Protein AF-A0AAU6B7Q9-F1 (afdb_monomer_lite)

pLDDT: mean 85.62, std 14.39, range [39.72, 98.38]

Secondary structure (DSSP, 8-state):
---------GGGHHHHHHHHHHHTTSS-HHHHHHHHHHHHHH------HHHHHHHHHHHHHHHHHHH--S--HHHHHHHHHHHHHHHHHHHHHHHHHHHS-------

Foldseek 3Di:
DDPPPQAFPPLLVVLLVLLCCLLVVVDFLVVSVVVLVVSVVPPPDDAADQLCVLSVQLVVLSCVLVVDPDDDPVRNVVSSVVSSVSSVVSSVSSVVSRVDHGDRDDD

Structure (mmCIF, N/CA/C/O backbone):
data_AF-A0AAU6B7Q9-F1
#
_entry.id   AF-A0AAU6B7Q9-F1
#
loop_
_atom_site.group_PDB
_atom_site.id
_atom_site.type_symbol
_atom_site.label_atom_id
_atom_site.label_alt_id
_atom_site.label_comp_id
_atom_site.label_asym_id
_atom_site.label_entity_id
_atom_site.label_seq_id
_atom_site.pdbx_PDB_ins_code
_atom_site.Cartn_x
_atom_site.Cartn_y
_atom_site.Cartn_z
_atom_site.occupancy
_atom_site.B_iso_or_equiv
_atom_site.auth_seq_id
_atom_site.auth_comp_id
_atom_site.auth_asym_id
_atom_site.auth_atom_id
_atom_site.pdbx_PDB_model_num
ATOM 1 N N . MET A 1 1 ? -24.585 5.934 30.969 1.00 39.72 1 MET A N 1
ATOM 2 C CA . MET A 1 1 ? -23.326 6.036 30.201 1.00 39.72 1 MET A CA 1
ATOM 3 C C . MET A 1 1 ? -22.986 4.641 29.706 1.00 39.72 1 MET A C 1
ATOM 5 O O . MET A 1 1 ? -22.630 3.807 30.522 1.00 39.72 1 MET A O 1
ATOM 9 N N . SER A 1 2 ? -23.179 4.358 28.417 1.00 42.00 2 SER A N 1
ATOM 10 C CA . SER A 1 2 ? -22.777 3.080 27.815 1.00 42.00 2 SER A CA 1
ATOM 11 C C . SER A 1 2 ? -21.621 3.354 26.869 1.00 42.00 2 SER A C 1
ATOM 13 O O . SER A 1 2 ? -21.820 3.887 25.779 1.00 42.00 2 SER A O 1
ATOM 15 N N . THR A 1 3 ? -20.412 3.010 27.302 1.00 51.16 3 THR A N 1
ATOM 16 C CA . THR A 1 3 ? -19.265 2.797 26.420 1.00 51.16 3 THR A CA 1
ATOM 17 C C . THR A 1 3 ? -19.629 1.651 25.485 1.00 51.16 3 THR A C 1
ATOM 19 O O . THR A 1 3 ? -19.477 0.481 25.827 1.00 51.16 3 THR A O 1
ATOM 22 N N . ARG A 1 4 ? -20.198 1.981 24.320 1.00 54.94 4 ARG A N 1
ATOM 23 C CA . ARG A 1 4 ? -20.212 1.051 23.193 1.00 54.94 4 ARG A CA 1
ATOM 24 C C . ARG A 1 4 ? -18.752 0.823 22.846 1.00 54.94 4 ARG A C 1
ATOM 26 O O . ARG A 1 4 ? -18.097 1.734 22.349 1.00 54.94 4 ARG A O 1
ATOM 33 N N . ASP A 1 5 ? -18.271 -0.360 23.189 1.00 47.56 5 ASP A N 1
ATOM 34 C CA . ASP A 1 5 ? -17.040 -0.936 22.680 1.00 47.56 5 ASP A CA 1
ATOM 35 C C . ASP A 1 5 ? -17.082 -0.784 21.152 1.00 47.56 5 ASP A C 1
ATOM 37 O O . ASP A 1 5 ? -17.889 -1.428 20.475 1.00 47.56 5 ASP A O 1
ATOM 41 N N . ARG A 1 6 ? -16.384 0.222 20.610 1.00 55.06 6 ARG A N 1
ATOM 42 C CA . ARG A 1 6 ? -16.393 0.474 19.165 1.00 55.06 6 ARG A CA 1
ATOM 43 C C . ARG A 1 6 ? -15.614 -0.690 18.559 1.00 55.06 6 ARG A C 1
ATOM 45 O O . ARG A 1 6 ? -14.431 -0.818 18.871 1.00 55.06 6 ARG A O 1
ATOM 52 N N . PRO A 1 7 ? -16.236 -1.537 17.724 1.00 55.34 7 PRO A N 1
ATOM 53 C CA . PRO A 1 7 ? -15.546 -2.696 17.189 1.00 55.34 7 PRO A CA 1
ATOM 54 C C . PRO A 1 7 ? -14.338 -2.240 16.367 1.00 55.34 7 PRO A C 1
ATOM 56 O O . PRO A 1 7 ? -14.414 -1.249 15.635 1.00 55.34 7 PRO A O 1
ATOM 59 N N . ALA A 1 8 ? -13.233 -2.976 16.502 1.00 64.12 8 ALA A N 1
ATOM 60 C CA . ALA A 1 8 ? -12.043 -2.832 15.671 1.00 64.12 8 ALA A CA 1
ATOM 61 C C . ALA A 1 8 ? -12.423 -2.720 14.184 1.00 64.12 8 ALA A C 1
ATOM 63 O O . ALA A 1 8 ? -13.378 -3.366 13.735 1.00 64.12 8 ALA A O 1
ATOM 64 N N . ARG A 1 9 ? -11.676 -1.920 13.413 1.00 76.75 9 ARG A N 1
ATOM 65 C CA . ARG A 1 9 ? -11.997 -1.634 12.003 1.00 76.75 9 ARG A CA 1
ATOM 66 C C . ARG A 1 9 ? -11.732 -2.827 11.095 1.00 76.75 9 ARG A C 1
ATOM 68 O O . ARG A 1 9 ? -10.693 -2.923 10.446 1.00 76.75 9 ARG A O 1
ATOM 75 N N . ARG A 1 10 ? -12.684 -3.760 11.067 1.00 80.00 10 ARG A N 1
ATOM 76 C CA . ARG A 1 10 ? -12.647 -4.946 10.200 1.00 80.00 10 ARG A CA 1
ATOM 77 C C . ARG A 1 10 ? -12.592 -4.581 8.716 1.00 80.00 10 ARG A C 1
ATOM 79 O O . ARG A 1 10 ? -12.022 -5.345 7.951 1.00 80.00 10 ARG A O 1
ATOM 86 N N . ASP A 1 11 ? -13.091 -3.402 8.350 1.00 81.94 11 ASP A N 1
ATOM 87 C CA . ASP A 1 11 ? -12.974 -2.812 7.011 1.00 81.94 11 ASP A CA 1
ATOM 88 C C . ASP A 1 11 ? -11.518 -2.678 6.528 1.00 81.94 11 ASP A C 1
ATOM 90 O O . ASP A 1 11 ? -11.255 -2.799 5.340 1.00 81.94 11 ASP A O 1
ATOM 94 N N . LEU A 1 12 ? -10.546 -2.530 7.436 1.00 88.75 12 LEU A N 1
ATOM 95 C CA . LEU A 1 12 ? -9.132 -2.406 7.066 1.00 88.75 12 LEU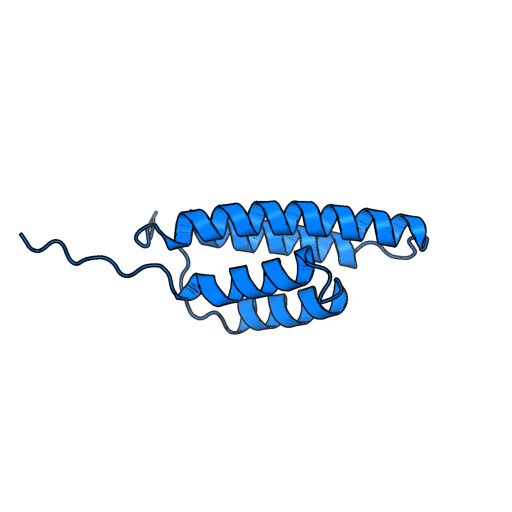 A CA 1
ATOM 96 C C . LEU A 1 12 ? -8.394 -3.746 6.943 1.00 88.75 12 LEU A C 1
ATOM 98 O O . LEU A 1 12 ? -7.231 -3.763 6.545 1.00 88.75 12 LEU A O 1
ATOM 102 N N . VAL A 1 13 ? -9.017 -4.868 7.323 1.00 90.75 13 VAL A N 1
ATOM 103 C CA . VAL A 1 13 ? -8.339 -6.178 7.345 1.00 90.75 13 VAL A CA 1
ATOM 104 C C . VAL A 1 13 ? -7.883 -6.577 5.948 1.00 90.75 13 VAL A C 1
ATOM 106 O O . VAL A 1 13 ? -6.714 -6.913 5.789 1.00 90.75 13 VAL A O 1
ATOM 109 N N . GLY A 1 14 ? -8.754 -6.446 4.945 1.00 92.00 14 GLY A N 1
ATOM 110 C CA . GLY A 1 14 ? -8.414 -6.824 3.575 1.00 92.00 14 GLY A CA 1
ATOM 111 C C . GLY A 1 14 ? -7.243 -6.014 3.009 1.00 92.00 14 GLY A C 1
ATOM 112 O O . GLY A 1 14 ? -6.352 -6.586 2.389 1.00 92.00 14 GLY A O 1
ATOM 113 N N . TYR A 1 15 ? -7.190 -4.702 3.273 1.00 93.81 15 TYR A N 1
ATOM 114 C CA . TYR A 1 15 ? -6.071 -3.866 2.822 1.00 93.81 15 TYR A CA 1
ATOM 115 C C . TYR A 1 15 ? -4.756 -4.288 3.476 1.00 93.81 15 TYR A C 1
ATOM 117 O O . TYR A 1 15 ? -3.737 -4.393 2.798 1.00 93.81 15 TYR A O 1
ATOM 125 N N . VAL A 1 16 ? -4.771 -4.56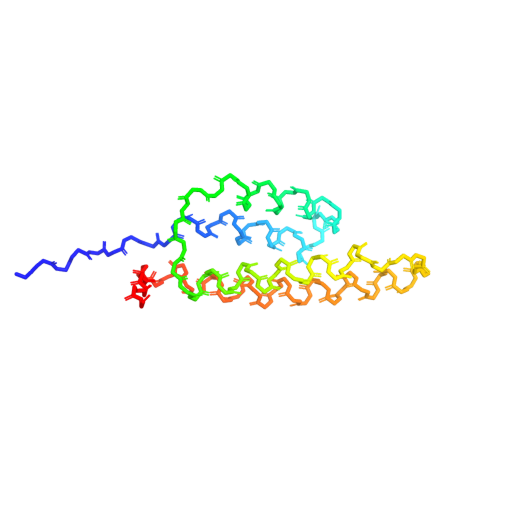3 4.785 1.00 95.19 16 VAL A N 1
ATOM 126 C CA . VAL A 1 16 ? -3.579 -5.039 5.501 1.00 95.19 16 VAL A CA 1
ATOM 127 C C . VAL A 1 16 ? -3.111 -6.384 4.943 1.00 95.19 16 VAL A C 1
ATOM 129 O O . VAL A 1 16 ? -1.922 -6.538 4.693 1.00 95.19 16 VAL A O 1
ATOM 132 N N . GLU A 1 17 ? -4.024 -7.325 4.700 1.00 96.50 17 GLU A N 1
ATOM 133 C CA . GLU A 1 17 ? -3.692 -8.640 4.133 1.00 96.50 17 GLU A CA 1
ATOM 134 C C . GLU A 1 17 ? -3.115 -8.534 2.716 1.00 96.50 17 GLU A C 1
ATOM 136 O O . GLU A 1 17 ? -2.123 -9.190 2.399 1.00 96.50 17 GLU A O 1
ATOM 141 N N . LEU A 1 18 ? -3.689 -7.680 1.865 1.00 97.44 18 LEU A N 1
ATOM 142 C CA . LEU A 1 18 ? -3.172 -7.444 0.518 1.00 97.44 18 LEU A CA 1
ATOM 143 C C . LEU A 1 18 ? -1.761 -6.830 0.553 1.00 97.44 18 LEU A C 1
ATOM 145 O O . LEU A 1 18 ? -0.867 -7.290 -0.161 1.00 97.44 18 LEU A O 1
ATOM 149 N N . ILE A 1 19 ? -1.548 -5.829 1.413 1.00 97.56 19 ILE A N 1
ATOM 150 C CA . ILE A 1 19 ? -0.237 -5.202 1.624 1.00 97.56 19 ILE A CA 1
ATOM 151 C C . ILE A 1 19 ? 0.777 -6.226 2.143 1.00 97.56 19 ILE A C 1
ATOM 153 O O . ILE A 1 19 ? 1.907 -6.256 1.657 1.00 97.56 19 ILE A O 1
ATOM 157 N N . ASP A 1 20 ? 0.390 -7.076 3.096 1.00 97.81 20 ASP A N 1
ATOM 158 C CA . ASP A 1 20 ? 1.268 -8.102 3.666 1.00 97.81 20 ASP A CA 1
ATOM 159 C C . ASP A 1 20 ? 1.751 -9.087 2.602 1.00 97.81 20 ASP A C 1
ATOM 161 O O . ASP A 1 20 ? 2.949 -9.363 2.528 1.00 97.81 20 ASP A O 1
ATOM 165 N N . ARG A 1 21 ? 0.858 -9.535 1.714 1.00 98.31 21 ARG A N 1
ATOM 166 C CA . ARG A 1 21 ? 1.215 -10.419 0.594 1.00 98.31 21 ARG A CA 1
AT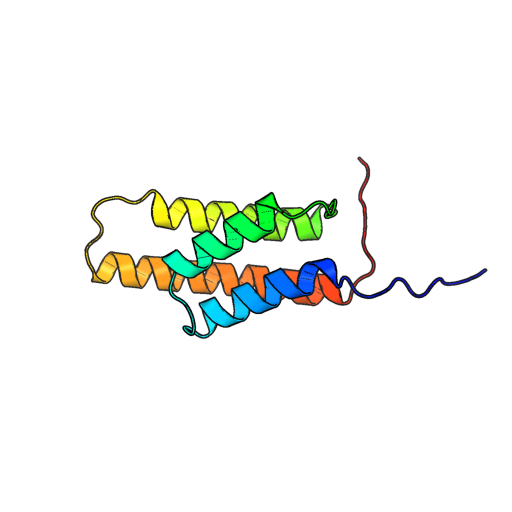OM 167 C C . ARG A 1 21 ? 2.211 -9.762 -0.362 1.00 98.31 21 ARG A C 1
ATOM 169 O O . ARG A 1 21 ? 3.178 -10.395 -0.783 1.00 98.31 21 ARG A O 1
ATOM 176 N N . PHE A 1 22 ? 2.016 -8.486 -0.694 1.00 98.38 22 PHE A N 1
ATOM 177 C CA . PHE A 1 22 ? 2.918 -7.765 -1.596 1.00 98.38 22 PHE A CA 1
ATOM 178 C C . PHE A 1 22 ? 4.293 -7.492 -0.964 1.00 98.38 22 PHE A C 1
ATOM 180 O O . PHE A 1 22 ? 5.339 -7.752 -1.572 1.00 98.38 22 PHE A O 1
ATOM 187 N N . VAL A 1 23 ? 4.312 -7.039 0.293 1.00 98.00 23 VAL A N 1
ATOM 188 C CA . VAL A 1 23 ? 5.543 -6.817 1.071 1.00 98.00 23 VAL A CA 1
ATOM 189 C C . VAL A 1 23 ? 6.290 -8.133 1.311 1.00 98.00 23 VAL A C 1
ATOM 191 O O . VAL A 1 23 ? 7.520 -8.159 1.260 1.00 98.00 23 VAL A O 1
ATOM 194 N N . GLY A 1 24 ? 5.558 -9.226 1.531 1.00 97.75 24 GLY A N 1
ATOM 195 C CA . GLY A 1 24 ? 6.074 -10.586 1.683 1.00 97.75 24 GLY A CA 1
ATOM 196 C C . GLY A 1 24 ? 6.574 -11.227 0.386 1.00 97.75 24 GLY A C 1
ATOM 197 O O . GLY A 1 24 ? 7.129 -12.321 0.438 1.00 97.75 24 GLY A O 1
ATOM 198 N N . ARG A 1 25 ? 6.436 -10.542 -0.761 1.00 97.75 25 ARG A N 1
ATOM 199 C CA . ARG A 1 25 ? 6.770 -11.047 -2.107 1.00 97.75 25 ARG A CA 1
ATOM 200 C C . ARG A 1 25 ? 5.959 -12.279 -2.528 1.00 97.75 25 ARG A C 1
ATOM 202 O O . ARG A 1 25 ? 6.392 -13.028 -3.396 1.00 97.75 25 ARG A O 1
ATOM 209 N N . GLU A 1 26 ? 4.782 -12.479 -1.941 1.00 98.25 26 GLU A N 1
ATOM 210 C CA . GLU A 1 26 ?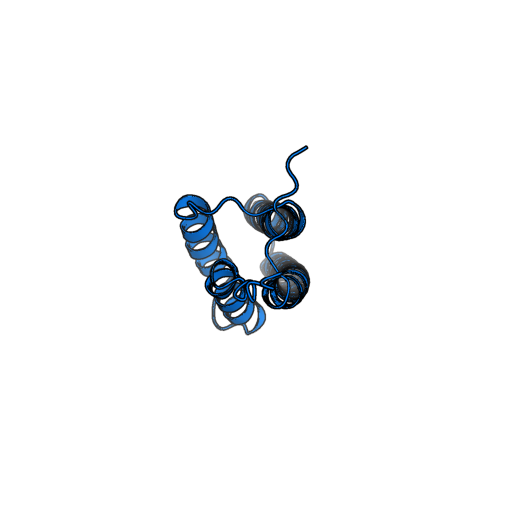 3.839 -13.521 -2.366 1.00 98.25 26 GLU A CA 1
ATOM 211 C C . GLU A 1 26 ? 3.127 -13.144 -3.670 1.00 98.25 26 GLU A C 1
ATOM 213 O O . GLU A 1 26 ? 2.698 -14.017 -4.421 1.00 98.25 26 GLU A O 1
ATOM 218 N N . ILE A 1 27 ? 3.000 -11.840 -3.930 1.00 98.06 27 ILE A N 1
ATOM 219 C CA . ILE A 1 27 ? 2.461 -11.273 -5.166 1.00 98.06 27 ILE A CA 1
ATOM 220 C C . ILE A 1 27 ? 3.401 -10.188 -5.703 1.00 98.06 27 ILE A C 1
ATOM 222 O O . ILE A 1 27 ? 4.125 -9.539 -4.938 1.00 98.06 27 ILE A O 1
ATOM 226 N N . ASP A 1 28 ? 3.396 -10.007 -7.021 1.00 96.19 28 ASP A N 1
ATOM 227 C CA . ASP A 1 28 ? 4.117 -8.928 -7.698 1.00 96.19 28 ASP A CA 1
ATOM 228 C C . ASP A 1 28 ? 3.310 -7.617 -7.704 1.00 96.19 28 ASP A C 1
ATOM 230 O O . ASP A 1 28 ? 2.177 -7.558 -7.218 1.00 96.19 28 ASP A O 1
ATOM 234 N N . ALA A 1 29 ? 3.908 -6.545 -8.231 1.00 94.94 29 ALA A N 1
ATOM 235 C CA . ALA A 1 29 ? 3.259 -5.237 -8.288 1.00 94.94 29 ALA A CA 1
ATOM 236 C C . ALA A 1 29 ? 2.007 -5.221 -9.176 1.00 94.94 29 ALA A C 1
ATOM 238 O O . ALA A 1 29 ? 1.063 -4.506 -8.856 1.00 94.94 29 ALA A O 1
ATOM 239 N N . GLY A 1 30 ? 1.981 -6.000 -10.264 1.00 95.19 30 GLY A N 1
ATOM 240 C CA . GLY A 1 30 ? 0.846 -6.043 -11.192 1.00 95.19 30 GLY A CA 1
ATOM 241 C C . GLY A 1 30 ? -0.387 -6.666 -10.550 1.00 95.19 30 GLY A C 1
ATOM 242 O O . GLY A 1 30 ? -1.481 -6.106 -10.604 1.00 95.19 30 GLY A O 1
ATOM 243 N N . LEU A 1 31 ? -0.208 -7.804 -9.879 1.00 97.25 31 LEU A N 1
ATOM 244 C CA . LEU A 1 31 ? -1.289 -8.439 -9.134 1.00 97.25 31 LEU A CA 1
ATOM 245 C C . LEU A 1 31 ? -1.703 -7.603 -7.917 1.00 97.25 31 LEU A C 1
ATOM 247 O O . LEU A 1 31 ? -2.891 -7.525 -7.604 1.00 97.25 31 LEU A O 1
ATOM 251 N N . PHE A 1 32 ? -0.745 -6.958 -7.247 1.00 97.69 32 PHE A N 1
ATOM 252 C CA . PHE A 1 32 ? -1.037 -6.038 -6.152 1.00 97.69 32 PHE A CA 1
ATOM 253 C C . PHE A 1 32 ? -1.916 -4.868 -6.606 1.00 97.69 32 PHE A C 1
ATOM 255 O O . PHE A 1 32 ? -2.946 -4.633 -5.983 1.00 97.69 32 PHE A O 1
ATOM 262 N N . GLU A 1 33 ? -1.570 -4.185 -7.700 1.00 96.06 33 GLU A N 1
ATOM 263 C CA . GLU A 1 33 ? -2.374 -3.098 -8.271 1.00 96.06 33 GLU A CA 1
ATOM 264 C C . GLU A 1 33 ? -3.783 -3.567 -8.630 1.00 96.06 33 GLU A C 1
ATOM 266 O O . GLU A 1 33 ? -4.761 -2.947 -8.215 1.00 96.06 33 GLU A O 1
ATOM 271 N N . ALA A 1 34 ? -3.903 -4.670 -9.373 1.00 95.94 34 ALA A N 1
ATOM 272 C CA . ALA A 1 34 ? -5.196 -5.158 -9.833 1.00 95.94 34 ALA A CA 1
ATOM 273 C C . ALA A 1 34 ? -6.156 -5.435 -8.662 1.00 95.94 34 ALA A C 1
ATOM 275 O O . ALA A 1 34 ? -7.308 -4.993 -8.681 1.00 95.94 34 ALA A O 1
ATOM 276 N N . GLU A 1 35 ? -5.676 -6.121 -7.621 1.00 96.31 35 GLU A N 1
ATOM 277 C CA . GLU A 1 35 ? -6.466 -6.385 -6.415 1.00 96.31 35 GLU A CA 1
ATOM 278 C C . GLU A 1 35 ? -6.722 -5.112 -5.605 1.00 96.31 35 GLU A C 1
ATOM 280 O O . GLU A 1 35 ? -7.827 -4.923 -5.101 1.00 96.31 35 GLU A O 1
ATOM 285 N N . TYR A 1 36 ? -5.739 -4.215 -5.514 1.00 94.31 36 TYR A N 1
ATOM 286 C CA . TYR A 1 36 ? -5.869 -2.954 -4.791 1.00 94.31 36 TYR A CA 1
ATOM 287 C C . TYR A 1 36 ? -6.949 -2.062 -5.405 1.00 94.31 36 TYR A C 1
ATOM 289 O O . TYR A 1 36 ? -7.858 -1.611 -4.712 1.00 94.31 36 TYR A O 1
ATOM 297 N N . LEU A 1 37 ? -6.904 -1.868 -6.723 1.00 93.19 37 LEU A N 1
ATOM 298 C CA . LEU A 1 37 ? -7.892 -1.084 -7.456 1.00 93.19 37 LEU A CA 1
ATOM 299 C C . LEU A 1 37 ? -9.280 -1.716 -7.392 1.00 93.19 37 LEU A C 1
ATOM 301 O O . LEU A 1 37 ? -10.271 -0.991 -7.332 1.00 93.19 37 LEU A O 1
ATOM 305 N N . ARG A 1 38 ? -9.369 -3.051 -7.404 1.00 93.06 38 ARG A N 1
ATOM 306 C CA . ARG A 1 38 ? -10.640 -3.752 -7.201 1.00 93.06 38 ARG A CA 1
ATOM 307 C C . ARG A 1 38 ? -11.201 -3.454 -5.812 1.00 93.06 38 ARG A C 1
ATOM 309 O O . ARG A 1 38 ? -12.356 -3.067 -5.706 1.00 93.06 38 ARG A O 1
ATOM 316 N N . MET A 1 39 ? -10.376 -3.568 -4.771 1.00 91.25 39 MET A N 1
ATOM 317 C CA . MET A 1 39 ? -10.787 -3.261 -3.403 1.00 91.25 39 MET A CA 1
ATOM 318 C C . MET A 1 39 ? -11.254 -1.818 -3.255 1.00 91.25 39 MET A C 1
ATOM 320 O O . MET A 1 39 ? -12.347 -1.622 -2.752 1.00 91.25 39 MET A O 1
ATOM 324 N N . VAL A 1 40 ? -10.490 -0.838 -3.746 1.00 87.62 40 VAL A N 1
ATOM 325 C CA . VAL A 1 40 ? -10.858 0.587 -3.671 1.00 87.62 40 VAL A CA 1
ATOM 326 C C . VAL A 1 40 ? -12.166 0.879 -4.414 1.00 87.62 40 VAL A C 1
ATOM 328 O O . VAL A 1 40 ? -12.971 1.674 -3.943 1.00 87.62 40 VAL A O 1
ATOM 331 N N . LYS A 1 41 ? -12.405 0.237 -5.565 1.00 87.19 41 LYS A N 1
ATOM 332 C CA . LYS A 1 41 ? -13.656 0.399 -6.328 1.00 87.19 41 LYS A CA 1
ATOM 333 C C . LYS A 1 41 ? -14.867 -0.206 -5.624 1.00 87.19 41 LYS A C 1
ATOM 335 O O . LYS A 1 41 ? -15.945 0.376 -5.692 1.00 87.19 41 LYS A O 1
ATOM 340 N N . ASP A 1 42 ? -14.684 -1.360 -4.991 1.00 85.94 42 ASP A N 1
ATOM 341 C CA . ASP A 1 42 ? -15.741 -2.089 -4.283 1.00 85.94 42 ASP A CA 1
ATOM 342 C C . ASP A 1 42 ? -15.930 -1.579 -2.836 1.00 85.94 42 ASP A C 1
ATOM 344 O O . ASP A 1 42 ? -16.801 -2.062 -2.109 1.00 85.94 42 ASP A O 1
ATOM 348 N N . ASP A 1 43 ? -15.105 -0.627 -2.387 1.00 82.00 43 ASP A N 1
ATOM 349 C CA . ASP A 1 43 ? -15.132 -0.106 -1.026 1.00 82.00 43 ASP A CA 1
ATOM 350 C C . ASP A 1 43 ? -16.250 0.923 -0.837 1.00 82.00 43 ASP A C 1
ATOM 352 O O . ASP A 1 43 ? -16.093 2.123 -1.052 1.00 82.00 43 ASP A O 1
ATOM 356 N N . GLU A 1 44 ? -17.408 0.443 -0.394 1.00 77.56 44 GLU A N 1
ATOM 357 C CA . GLU A 1 44 ? -18.544 1.296 -0.033 1.00 77.56 44 GLU A CA 1
ATOM 358 C C . GLU A 1 44 ? -18.374 1.966 1.351 1.00 77.56 44 GLU A C 1
ATOM 360 O O . GLU A 1 44 ? -19.266 2.686 1.819 1.00 77.56 44 GLU A O 1
ATOM 365 N N . VAL A 1 45 ? -17.259 1.724 2.059 1.00 77.50 45 VAL A N 1
ATOM 366 C CA . VAL A 1 45 ? -17.029 2.261 3.403 1.00 77.50 45 VAL A CA 1
ATOM 367 C C . VAL A 1 45 ? -16.428 3.660 3.327 1.00 77.50 45 VAL A C 1
ATOM 369 O O . VAL A 1 45 ? -15.315 3.870 2.857 1.00 77.50 45 VAL A O 1
ATOM 372 N N . MET A 1 46 ? -17.123 4.628 3.930 1.00 73.31 46 MET A N 1
ATOM 373 C CA . MET A 1 46 ? -16.542 5.941 4.215 1.00 73.31 46 MET A CA 1
ATOM 374 C C . MET A 1 46 ? -15.441 5.801 5.274 1.00 73.31 46 MET A C 1
ATOM 376 O O . MET A 1 46 ? -15.706 5.724 6.484 1.00 73.31 46 MET A O 1
ATOM 380 N N . HIS A 1 47 ? -14.194 5.747 4.817 1.00 76.75 47 HIS A N 1
ATOM 381 C CA . HIS A 1 47 ? -13.022 5.845 5.675 1.00 76.75 47 HIS A CA 1
ATOM 382 C C . HIS A 1 47 ? -12.881 7.281 6.163 1.00 76.75 47 HIS A C 1
ATOM 384 O O . HIS A 1 47 ? -12.838 8.204 5.363 1.00 76.75 47 HIS A O 1
ATOM 390 N N . GLY A 1 48 ? -12.788 7.482 7.478 1.00 73.69 48 GLY A N 1
ATOM 391 C CA . GLY A 1 48 ? -12.380 8.791 7.991 1.00 73.69 48 GLY A CA 1
ATOM 392 C C . GLY A 1 48 ? -10.926 9.108 7.638 1.00 73.69 48 GLY A C 1
ATOM 393 O O . GLY A 1 48 ? -10.138 8.187 7.374 1.00 73.69 48 GLY A O 1
ATOM 394 N N . ASP A 1 49 ? -10.579 10.395 7.698 1.00 76.50 49 ASP A N 1
ATOM 395 C CA . ASP A 1 49 ? -9.345 10.983 7.156 1.00 76.50 49 ASP A CA 1
ATOM 396 C C . ASP A 1 49 ? -8.062 10.173 7.393 1.00 76.50 49 ASP A C 1
ATOM 398 O O . ASP A 1 49 ? -7.309 9.987 6.439 1.00 76.50 49 ASP A O 1
ATOM 402 N N . PRO A 1 50 ? -7.786 9.596 8.583 1.00 84.81 50 PRO A N 1
ATOM 403 C CA . PRO A 1 50 ? -6.537 8.862 8.780 1.00 84.81 50 PRO A CA 1
ATOM 404 C C . PRO A 1 50 ? -6.430 7.567 7.958 1.00 84.81 50 PRO A C 1
ATOM 406 O O . PRO A 1 50 ? -5.330 7.200 7.551 1.00 84.81 50 PRO A O 1
ATOM 409 N N . ALA A 1 51 ? -7.539 6.845 7.732 1.00 85.75 51 ALA A N 1
ATOM 410 C CA . ALA A 1 51 ? -7.500 5.657 6.864 1.00 85.75 51 ALA A CA 1
ATOM 411 C C . ALA A 1 51 ? -7.557 6.041 5.403 1.00 85.75 51 ALA A C 1
ATOM 413 O O . ALA A 1 51 ? -6.788 5.484 4.629 1.00 85.75 51 ALA A O 1
ATOM 414 N N . PHE A 1 52 ? -8.453 6.968 5.057 1.00 87.88 52 PHE A N 1
ATOM 415 C CA . PHE A 1 52 ? -8.555 7.440 3.689 1.00 87.88 52 PHE A CA 1
ATOM 416 C C . PHE A 1 52 ? -7.196 7.959 3.225 1.00 87.88 52 PHE A C 1
ATOM 418 O O . PHE A 1 52 ? -6.696 7.478 2.226 1.00 87.88 52 PHE A O 1
ATOM 425 N N . GLY A 1 53 ? -6.524 8.796 4.019 1.00 89.50 53 GLY A N 1
ATOM 426 C CA . GLY A 1 53 ? -5.194 9.304 3.691 1.00 89.50 53 GLY A CA 1
ATOM 427 C C . GLY A 1 53 ? -4.138 8.212 3.502 1.00 89.50 53 GLY A C 1
ATOM 428 O O . GLY A 1 53 ? -3.314 8.327 2.607 1.00 89.50 53 GLY A O 1
ATOM 429 N N . ALA A 1 54 ? -4.162 7.127 4.286 1.00 92.62 54 ALA A N 1
ATOM 430 C CA . ALA A 1 54 ? -3.216 6.020 4.107 1.00 92.62 54 ALA A CA 1
ATOM 431 C C . ALA A 1 54 ? -3.494 5.190 2.838 1.00 92.62 54 ALA A C 1
ATOM 433 O O . ALA A 1 54 ? -2.555 4.700 2.211 1.00 92.62 54 ALA A O 1
ATOM 434 N N . ILE A 1 55 ? -4.769 5.018 2.480 1.00 91.88 55 ILE A N 1
ATOM 435 C CA . ILE A 1 55 ? -5.210 4.338 1.252 1.00 91.88 55 ILE A CA 1
ATOM 436 C C . ILE A 1 55 ? -4.906 5.235 0.037 1.00 91.88 55 ILE A C 1
ATOM 438 O O . ILE A 1 55 ? -4.301 4.804 -0.939 1.00 91.88 55 ILE A O 1
ATOM 442 N N . ASP A 1 56 ? -5.240 6.513 0.108 1.00 91.38 56 ASP A N 1
ATOM 443 C CA . ASP A 1 56 ? -5.021 7.482 -0.963 1.00 91.38 56 ASP A CA 1
ATOM 444 C C . ASP A 1 56 ? -3.519 7.686 -1.241 1.00 91.38 56 ASP A C 1
ATOM 446 O O . ASP A 1 56 ? -3.067 7.561 -2.375 1.00 91.38 56 ASP A O 1
ATOM 450 N N . GLU A 1 57 ? -2.692 7.846 -0.201 1.00 92.38 57 GLU A N 1
ATOM 451 C CA . GLU A 1 57 ? -1.225 7.911 -0.329 1.00 92.38 57 GLU A CA 1
ATOM 452 C C . GLU A 1 57 ? -0.646 6.655 -1.001 1.00 92.38 57 GLU A C 1
ATOM 454 O O . GLU A 1 57 ? 0.226 6.748 -1.868 1.00 92.38 57 GLU A O 1
ATOM 459 N N . LEU A 1 58 ? -1.142 5.467 -0.640 1.00 94.50 58 LEU A N 1
ATOM 460 C CA . LEU A 1 58 ? -0.715 4.223 -1.276 1.00 94.50 58 LEU A CA 1
ATOM 461 C C . LEU A 1 58 ? -1.148 4.158 -2.746 1.00 94.50 58 LEU A C 1
ATOM 463 O O . LEU A 1 58 ? -0.365 3.700 -3.576 1.00 94.50 58 LEU A O 1
ATOM 467 N N . PHE A 1 59 ? -2.344 4.649 -3.077 1.00 93.44 59 PHE A N 1
ATOM 468 C CA . PHE A 1 59 ? -2.811 4.747 -4.459 1.00 93.44 59 PHE A CA 1
ATOM 469 C C . PHE A 1 59 ? -1.856 5.594 -5.310 1.00 93.44 59 PHE A C 1
ATOM 471 O O . PHE A 1 59 ? -1.426 5.130 -6.363 1.00 93.44 59 PHE A O 1
ATOM 478 N N . PHE A 1 60 ? -1.442 6.773 -4.826 1.00 93.31 60 PHE A N 1
ATOM 479 C CA . PHE A 1 60 ? -0.474 7.621 -5.537 1.00 93.31 60 PHE A CA 1
ATOM 480 C C . PHE A 1 60 ? 0.837 6.892 -5.845 1.00 93.31 60 PHE A C 1
ATOM 482 O O . PHE A 1 60 ? 1.390 7.036 -6.931 1.00 93.31 60 PHE A O 1
ATOM 489 N N . HIS A 1 61 ? 1.343 6.095 -4.904 1.00 94.19 61 HIS A N 1
ATOM 490 C CA . HIS A 1 61 ? 2.579 5.340 -5.105 1.00 94.19 61 HIS A CA 1
ATOM 491 C C . HIS A 1 61 ? 2.429 4.166 -6.071 1.00 94.19 61 HIS A C 1
ATOM 493 O O . HIS A 1 61 ? 3.376 3.846 -6.792 1.00 94.19 61 HIS A O 1
ATOM 499 N N . VAL A 1 62 ? 1.265 3.515 -6.076 1.00 93.06 62 VAL A N 1
ATOM 500 C CA . VAL A 1 62 ? 0.944 2.479 -7.060 1.00 93.06 62 VAL A CA 1
ATOM 501 C C . VAL A 1 62 ? 0.897 3.105 -8.453 1.00 93.06 62 VAL A C 1
ATOM 503 O O . VAL A 1 62 ? 1.615 2.640 -9.334 1.00 93.06 62 VAL A O 1
ATOM 506 N N . ASP A 1 63 ? 0.161 4.203 -8.630 1.00 92.25 63 ASP A N 1
ATOM 507 C CA . ASP A 1 63 ? 0.066 4.917 -9.910 1.00 92.25 63 ASP A CA 1
ATOM 508 C C . ASP A 1 63 ? 1.451 5.381 -10.410 1.00 92.25 63 ASP A C 1
ATOM 510 O O . ASP A 1 63 ? 1.836 5.102 -11.546 1.00 92.25 63 ASP A O 1
ATOM 514 N N . GLU A 1 64 ? 2.278 5.961 -9.527 1.00 91.06 64 GLU A N 1
ATOM 515 C CA . GLU A 1 64 ? 3.662 6.367 -9.829 1.00 91.06 64 GLU A CA 1
ATOM 516 C C . GLU A 1 64 ? 4.509 5.211 -10.398 1.00 91.06 64 GLU A C 1
ATOM 518 O O . GLU A 1 64 ? 5.288 5.414 -11.332 1.00 91.06 64 GLU A O 1
ATOM 523 N N . TYR A 1 65 ? 4.356 3.989 -9.877 1.00 90.31 65 TYR A N 1
ATOM 524 C CA . TYR A 1 65 ? 5.100 2.820 -10.358 1.00 90.31 65 TYR A CA 1
ATOM 525 C C . TYR A 1 65 ? 4.695 2.404 -11.785 1.00 90.31 65 TYR A C 1
ATOM 527 O O . TYR A 1 65 ? 5.559 1.998 -12.572 1.00 90.31 65 TYR A O 1
ATOM 535 N N . PHE A 1 66 ? 3.409 2.499 -12.137 1.00 88.81 66 PHE A N 1
ATOM 536 C CA . 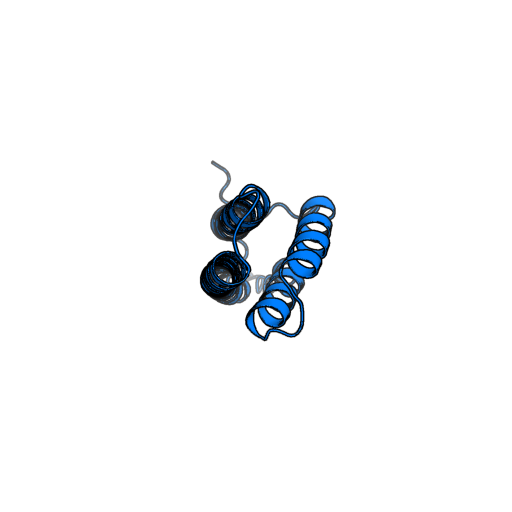PHE A 1 66 ? 2.897 2.072 -13.447 1.00 88.81 66 PHE A CA 1
ATOM 537 C C . PHE A 1 66 ? 2.998 3.146 -14.531 1.00 88.81 66 PHE A C 1
ATOM 539 O O . PHE A 1 66 ? 3.071 2.802 -15.712 1.00 88.81 66 PHE A O 1
ATOM 546 N N . VAL A 1 67 ? 3.079 4.423 -14.153 1.00 86.69 67 VAL A N 1
ATOM 547 C CA . VAL A 1 67 ? 3.217 5.543 -15.096 1.00 86.69 67 VAL A CA 1
ATOM 548 C C . VAL A 1 67 ? 4.609 5.619 -15.733 1.00 86.69 67 VAL A C 1
ATOM 550 O O . VAL A 1 67 ? 4.728 6.182 -16.816 1.00 86.69 67 VAL A O 1
ATOM 553 N N . LEU A 1 68 ? 5.655 5.042 -15.126 1.00 69.50 68 LEU A N 1
ATOM 554 C CA . LEU A 1 68 ? 7.029 5.046 -15.655 1.00 69.50 68 LEU A CA 1
ATOM 555 C C . LEU A 1 68 ? 7.191 4.073 -16.848 1.00 69.50 68 LEU A C 1
ATOM 557 O O . LEU A 1 68 ? 7.307 2.862 -16.620 1.00 69.50 68 LEU A O 1
ATOM 561 N N . PRO A 1 69 ? 7.256 4.543 -18.114 1.00 68.31 69 PRO A N 1
ATOM 562 C CA . PRO A 1 69 ? 7.459 3.674 -19.270 1.00 68.31 69 PRO A CA 1
ATOM 563 C C . PRO A 1 69 ? 8.962 3.416 -19.491 1.00 68.31 69 PRO A C 1
ATOM 565 O O . PRO A 1 69 ? 9.789 4.284 -19.220 1.00 68.31 69 PRO A O 1
ATOM 568 N N . ASP A 1 70 ? 9.308 2.238 -20.020 1.00 67.50 70 ASP A N 1
ATOM 569 C CA . ASP A 1 70 ? 10.665 1.852 -20.461 1.00 67.50 70 ASP A CA 1
ATOM 570 C C . ASP A 1 70 ? 11.787 1.927 -19.402 1.00 67.50 70 ASP A C 1
ATOM 572 O O . ASP A 1 70 ? 12.921 2.331 -19.666 1.00 67.50 70 ASP A O 1
ATOM 576 N N . ALA A 1 71 ? 11.501 1.456 -18.188 1.00 78.06 71 ALA A N 1
ATOM 577 C CA . ALA A 1 71 ? 12.535 1.183 -17.193 1.00 78.06 71 ALA A CA 1
ATOM 578 C C . ALA A 1 71 ? 13.332 -0.088 -17.552 1.00 78.06 71 ALA A C 1
ATOM 580 O O . ALA A 1 71 ? 12.759 -1.103 -17.959 1.00 78.06 71 ALA A O 1
ATOM 581 N N . SER A 1 72 ? 14.653 -0.072 -17.340 1.00 89.19 72 SER A N 1
ATOM 582 C CA . SER A 1 72 ? 15.449 -1.306 -17.372 1.00 89.19 72 SER A CA 1
ATOM 583 C C . SER A 1 72 ? 14.947 -2.305 -16.316 1.00 89.19 72 SER A C 1
ATOM 585 O O . SER A 1 72 ? 14.282 -1.921 -15.352 1.00 89.19 72 SER A O 1
ATOM 587 N N . ALA A 1 73 ? 15.290 -3.592 -16.447 1.00 88.56 73 ALA A N 1
ATOM 588 C CA . ALA A 1 73 ? 14.921 -4.594 -15.439 1.00 88.56 73 ALA A CA 1
ATOM 589 C C . ALA A 1 73 ? 15.412 -4.210 -14.025 1.00 88.56 73 ALA A C 1
ATOM 591 O O . ALA A 1 73 ? 14.686 -4.383 -13.046 1.00 88.56 73 ALA A O 1
ATOM 592 N N . ASP A 1 74 ? 16.605 -3.618 -13.931 1.00 90.31 74 ASP A N 1
ATOM 593 C CA . ASP A 1 74 ? 17.182 -3.149 -12.670 1.00 90.31 74 ASP A CA 1
ATOM 594 C C . ASP A 1 74 ? 16.429 -1.940 -12.100 1.00 90.31 74 ASP A C 1
ATOM 596 O O . ASP A 1 74 ? 16.197 -1.863 -10.891 1.00 90.31 74 ASP A O 1
ATOM 600 N N . ASP A 1 75 ? 16.028 -0.994 -12.953 1.00 90.38 75 ASP A N 1
ATOM 601 C CA . ASP A 1 75 ? 15.202 0.147 -12.544 1.00 90.38 75 ASP A CA 1
ATOM 602 C C . ASP A 1 75 ? 13.826 -0.314 -12.067 1.00 90.38 75 ASP A C 1
ATOM 604 O O . ASP A 1 75 ? 13.343 0.154 -11.036 1.00 90.38 75 ASP A O 1
ATOM 608 N N . ARG A 1 76 ? 13.226 -1.285 -12.765 1.00 89.75 76 ARG A N 1
ATOM 609 C CA . ARG A 1 76 ? 11.938 -1.875 -12.392 1.00 89.75 76 ARG A CA 1
ATOM 610 C C . ARG A 1 76 ? 12.014 -2.556 -11.031 1.00 89.75 76 ARG A C 1
ATOM 612 O O . ARG A 1 76 ? 11.159 -2.309 -10.184 1.00 89.75 76 ARG A O 1
ATOM 619 N N . ALA A 1 77 ? 13.061 -3.345 -10.789 1.00 90.81 77 ALA A N 1
ATOM 620 C CA . ALA A 1 77 ? 13.283 -3.998 -9.502 1.00 90.81 77 ALA A CA 1
ATOM 621 C C . ALA A 1 77 ? 13.469 -2.979 -8.362 1.00 90.81 77 ALA A C 1
ATOM 623 O O . ALA A 1 77 ? 12.890 -3.142 -7.286 1.00 90.81 77 ALA A O 1
ATOM 624 N N . ARG A 1 78 ? 14.225 -1.895 -8.598 1.00 92.56 78 ARG A N 1
ATOM 625 C CA . ARG A 1 78 ? 14.386 -0.801 -7.623 1.00 92.56 78 ARG A CA 1
ATOM 626 C C . ARG A 1 78 ? 13.073 -0.078 -7.337 1.00 92.56 78 ARG A C 1
ATOM 628 O O . ARG A 1 78 ? 12.762 0.167 -6.173 1.00 92.56 78 ARG A O 1
ATOM 635 N N . ALA A 1 79 ? 12.308 0.252 -8.375 1.00 92.81 79 ALA A N 1
ATOM 636 C CA . ALA A 1 79 ? 11.009 0.902 -8.236 1.00 92.81 79 ALA A CA 1
ATOM 637 C C . ALA A 1 79 ? 10.029 0.019 -7.453 1.00 92.81 79 ALA A C 1
ATOM 639 O O . ALA A 1 79 ? 9.305 0.508 -6.589 1.00 92.81 79 ALA A O 1
ATOM 640 N N . GLU A 1 80 ? 10.051 -1.292 -7.693 1.00 94.56 80 GLU A N 1
ATOM 641 C CA . GLU A 1 80 ? 9.179 -2.233 -6.999 1.00 94.56 80 GLU A CA 1
ATOM 642 C C . GLU A 1 80 ? 9.543 -2.378 -5.520 1.00 94.56 80 GLU A C 1
ATOM 644 O O . GLU A 1 80 ? 8.663 -2.428 -4.664 1.00 94.56 80 GLU A O 1
ATOM 649 N N . GLU A 1 81 ? 10.835 -2.398 -5.188 1.00 96.50 81 GLU A N 1
ATOM 650 C CA . GLU A 1 81 ? 11.274 -2.397 -3.791 1.00 96.50 81 GLU A CA 1
ATOM 651 C C . GLU A 1 81 ? 10.905 -1.082 -3.086 1.00 96.50 81 GLU A C 1
ATOM 653 O O . GLU A 1 81 ? 10.457 -1.095 -1.938 1.00 96.50 81 GLU A O 1
ATOM 658 N N . ALA A 1 82 ? 10.999 0.054 -3.784 1.00 95.88 82 ALA A N 1
ATOM 659 C CA . ALA A 1 82 ? 10.527 1.332 -3.260 1.00 95.88 82 ALA A CA 1
ATOM 660 C C . ALA A 1 82 ? 9.004 1.325 -3.024 1.00 95.88 82 ALA A C 1
ATOM 662 O O . ALA A 1 82 ? 8.538 1.817 -1.992 1.00 95.88 82 ALA A O 1
ATOM 663 N N . LEU A 1 83 ? 8.226 0.731 -3.937 1.00 96.88 83 LEU A N 1
ATOM 664 C CA . LEU A 1 83 ? 6.785 0.541 -3.766 1.00 96.88 83 LEU A CA 1
ATOM 665 C C . LEU A 1 83 ? 6.482 -0.364 -2.563 1.00 96.88 83 LEU A C 1
ATOM 667 O O . LEU A 1 83 ? 5.616 -0.031 -1.758 1.00 96.88 83 LEU A O 1
ATOM 671 N N . ARG A 1 84 ? 7.236 -1.453 -2.362 1.00 97.94 84 ARG A N 1
ATOM 672 C CA . ARG A 1 84 ? 7.104 -2.312 -1.168 1.00 97.94 84 ARG A CA 1
ATOM 673 C C . ARG A 1 84 ? 7.387 -1.565 0.128 1.00 97.94 84 ARG A C 1
ATOM 675 O O . ARG A 1 84 ? 6.662 -1.752 1.103 1.00 97.94 84 ARG A O 1
ATOM 682 N N . ALA A 1 85 ? 8.411 -0.715 0.160 1.00 97.88 85 ALA A N 1
ATOM 683 C CA . ALA A 1 85 ? 8.721 0.090 1.340 1.00 97.88 85 ALA A CA 1
ATOM 684 C C . ALA A 1 85 ? 7.569 1.049 1.692 1.00 97.88 85 ALA A C 1
ATOM 686 O O . ALA A 1 85 ? 7.172 1.145 2.855 1.00 97.88 85 ALA A O 1
ATOM 687 N N . ARG A 1 86 ? 6.975 1.696 0.683 1.00 97.44 86 ARG A N 1
ATOM 688 C CA . ARG A 1 86 ? 5.793 2.560 0.843 1.00 97.44 86 ARG A CA 1
ATOM 689 C C . ARG A 1 86 ? 4.554 1.776 1.275 1.00 97.44 86 ARG A C 1
ATOM 691 O O . ARG A 1 86 ? 3.883 2.178 2.223 1.00 97.44 86 ARG A O 1
ATOM 698 N N . ALA A 1 87 ? 4.305 0.617 0.664 1.00 97.38 87 ALA A N 1
ATOM 699 C CA . ALA A 1 87 ? 3.208 -0.269 1.042 1.00 97.38 87 ALA A CA 1
ATOM 700 C C . ALA A 1 87 ? 3.343 -0.735 2.498 1.00 97.38 87 ALA A C 1
ATOM 702 O O . ALA A 1 87 ? 2.371 -0.698 3.249 1.00 97.38 87 ALA A O 1
ATOM 703 N N . ARG A 1 88 ? 4.557 -1.085 2.946 1.00 97.88 88 ARG A N 1
ATOM 704 C CA . ARG A 1 88 ? 4.834 -1.422 4.350 1.00 97.88 88 ARG A CA 1
ATOM 705 C C . ARG A 1 88 ? 4.457 -0.277 5.289 1.00 97.88 88 ARG A C 1
A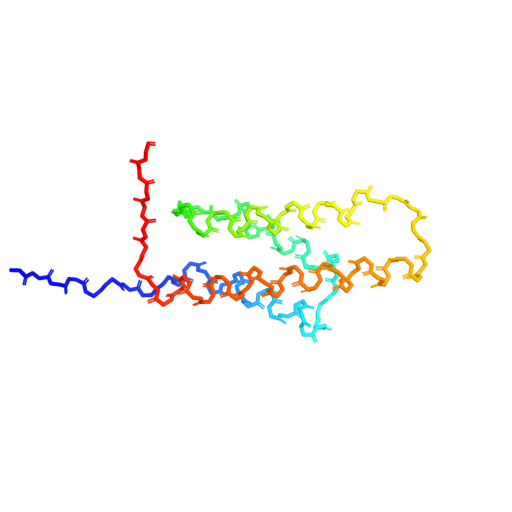TOM 707 O O . ARG A 1 88 ? 3.754 -0.526 6.268 1.00 97.88 88 ARG A O 1
ATOM 714 N N . ALA A 1 89 ? 4.885 0.948 4.985 1.00 96.62 89 ALA A N 1
ATOM 715 C CA . ALA A 1 89 ? 4.566 2.116 5.802 1.00 96.62 89 ALA A CA 1
ATOM 716 C C . ALA A 1 89 ? 3.048 2.368 5.874 1.00 96.62 89 ALA A C 1
ATOM 718 O O . ALA A 1 89 ? 2.508 2.581 6.961 1.00 96.62 89 ALA A O 1
ATOM 719 N N . ALA A 1 90 ? 2.335 2.272 4.747 1.00 95.31 90 ALA A N 1
ATOM 720 C CA . ALA A 1 90 ? 0.874 2.365 4.717 1.00 95.31 90 ALA A CA 1
ATOM 721 C C . ALA A 1 90 ? 0.215 1.249 5.551 1.00 95.31 90 ALA A C 1
ATOM 723 O O . ALA A 1 90 ? -0.649 1.517 6.387 1.00 95.31 90 ALA A O 1
ATOM 724 N N . GLY A 1 91 ? 0.681 0.005 5.414 1.00 94.75 91 GLY A N 1
ATOM 725 C CA . GLY A 1 91 ? 0.195 -1.134 6.194 1.00 94.75 91 GLY A CA 1
ATOM 726 C C . GLY A 1 91 ? 0.388 -0.956 7.701 1.00 94.75 91 GLY A C 1
ATOM 727 O O . GLY A 1 91 ? -0.495 -1.297 8.485 1.00 94.75 91 GLY A O 1
ATOM 728 N N . GLU A 1 92 ? 1.510 -0.381 8.138 1.00 95.50 92 GLU A N 1
ATOM 729 C CA . GLU A 1 92 ? 1.746 -0.041 9.548 1.00 95.50 92 GLU A CA 1
ATOM 730 C C . GLU A 1 92 ? 0.736 0.989 10.066 1.00 95.50 92 GLU A C 1
ATOM 732 O O . GLU A 1 92 ? 0.122 0.754 11.113 1.00 95.50 92 GLU A O 1
ATOM 737 N N . LYS A 1 93 ? 0.475 2.061 9.302 1.00 94.25 93 LYS A N 1
ATOM 738 C CA . LYS A 1 93 ? -0.569 3.050 9.626 1.00 94.25 93 LYS A CA 1
ATOM 739 C C . LYS A 1 93 ? -1.941 2.375 9.756 1.00 94.25 93 LYS A C 1
ATOM 741 O O . LYS A 1 93 ? -2.626 2.554 10.764 1.00 94.25 93 LYS A O 1
ATOM 746 N N . LEU A 1 94 ? -2.323 1.534 8.792 1.00 92.44 94 LEU A N 1
ATOM 747 C CA . LEU A 1 94 ? -3.612 0.831 8.798 1.00 92.44 94 LEU A CA 1
ATOM 748 C C . LEU A 1 94 ? -3.749 -0.151 9.971 1.00 92.44 94 LEU A C 1
ATOM 750 O O . LEU A 1 94 ? -4.816 -0.227 10.583 1.00 92.44 94 LEU A O 1
ATOM 754 N N . ARG A 1 95 ? -2.678 -0.863 10.353 1.00 92.75 95 ARG A N 1
ATOM 755 C CA . ARG A 1 95 ? -2.689 -1.756 11.528 1.00 92.75 95 ARG A CA 1
ATOM 756 C C . ARG A 1 95 ? -2.934 -0.992 12.826 1.00 92.75 95 ARG A C 1
ATOM 758 O O . ARG A 1 95 ? -3.716 -1.465 13.650 1.00 92.75 95 ARG A O 1
ATOM 765 N N . VAL A 1 96 ? -2.316 0.179 12.994 1.00 91.75 96 VAL A N 1
ATOM 766 C CA . VAL A 1 96 ? -2.572 1.058 14.148 1.00 91.75 96 VAL A CA 1
ATOM 767 C C . VAL A 1 96 ? -4.019 1.550 14.131 1.00 91.75 96 VAL A C 1
ATOM 769 O O . VAL A 1 96 ? -4.719 1.461 15.133 1.00 91.75 96 VAL A O 1
ATOM 772 N N . LEU A 1 97 ? -4.516 2.002 12.982 1.00 88.94 97 LEU A N 1
ATOM 773 C CA . LEU A 1 97 ? -5.889 2.497 12.851 1.00 88.94 97 LEU A CA 1
ATOM 774 C C . LEU A 1 97 ? -6.960 1.412 13.007 1.00 88.94 97 LEU A C 1
ATOM 776 O O . LEU A 1 97 ? -8.113 1.728 13.301 1.00 88.94 97 LEU A O 1
ATOM 780 N N . ARG A 1 98 ? -6.606 0.140 12.815 1.00 87.81 98 ARG A N 1
ATOM 781 C CA . ARG A 1 98 ? -7.506 -0.999 13.016 1.00 87.81 98 ARG A CA 1
ATOM 782 C C . ARG A 1 98 ? -7.818 -1.251 14.486 1.00 87.81 98 ARG A C 1
ATOM 784 O O . ARG A 1 98 ? -8.920 -1.702 14.797 1.00 87.81 98 ARG A O 1
ATOM 791 N N . THR A 1 99 ? -6.865 -0.976 15.376 1.00 86.88 99 THR A N 1
ATOM 792 C CA . THR A 1 99 ? -7.063 -1.094 16.831 1.00 86.88 99 THR A CA 1
ATOM 793 C C . THR A 1 99 ? -7.786 0.117 17.411 1.00 86.88 99 THR A C 1
ATOM 795 O O . THR A 1 99 ? -8.232 0.075 18.555 1.00 86.88 99 THR A O 1
ATOM 798 N N . GLN A 1 100 ? -7.930 1.182 16.618 1.00 81.38 100 GLN A N 1
ATOM 799 C CA . GLN A 1 100 ? -8.605 2.400 17.019 1.00 81.38 100 GLN A CA 1
ATOM 800 C C . GLN A 1 100 ? -10.082 2.396 16.612 1.00 81.38 100 GLN A C 1
ATOM 802 O O . GLN A 1 100 ? -10.466 1.848 15.574 1.00 81.38 100 GLN A O 1
ATOM 807 N N . PRO A 1 101 ? -10.935 3.054 17.409 1.00 73.25 101 PRO A N 1
ATOM 808 C CA . PRO A 1 101 ? -12.298 3.332 17.006 1.00 73.25 101 PRO A CA 1
ATOM 809 C C . PRO A 1 101 ? -12.339 4.201 15.741 1.00 73.25 101 PRO A C 1
ATOM 811 O O . PRO A 1 101 ? -11.560 5.140 15.606 1.00 73.25 101 PRO A O 1
ATOM 814 N N . ARG A 1 102 ? -13.300 3.947 14.843 1.00 70.06 102 ARG A N 1
ATOM 815 C CA . ARG A 1 102 ? -13.494 4.765 13.635 1.00 70.06 102 ARG A CA 1
ATOM 816 C C . ARG A 1 102 ? -13.742 6.233 14.017 1.00 70.06 102 ARG A C 1
ATOM 818 O O . ARG A 1 102 ? -14.770 6.537 14.625 1.00 70.06 102 ARG A O 1
ATOM 825 N N . ASN A 1 103 ? -12.807 7.114 13.672 1.00 65.75 103 ASN A N 1
ATOM 826 C CA . ASN A 1 103 ? -12.999 8.561 13.702 1.00 65.75 103 ASN A CA 1
ATOM 827 C C . ASN A 1 103 ? -13.514 8.972 12.329 1.00 65.75 103 ASN A C 1
ATOM 829 O O . ASN A 1 103 ? -12.778 8.884 11.354 1.00 65.75 103 ASN A O 1
ATOM 833 N N . LEU A 1 104 ? -14.793 9.325 12.256 1.00 62.28 104 LEU A N 1
ATOM 834 C CA . LEU A 1 104 ? -15.365 10.014 11.108 1.00 62.28 104 LEU A CA 1
ATOM 835 C C . LEU A 1 104 ? -15.180 11.495 11.422 1.00 62.28 104 LEU A C 1
ATOM 837 O O . LEU A 1 104 ? -15.944 12.029 12.226 1.00 62.28 104 LEU A O 1
ATOM 841 N N . ASP A 1 105 ? -14.108 12.103 10.921 1.00 56.66 105 ASP A N 1
ATOM 842 C CA . ASP A 1 105 ? -14.009 13.557 10.976 1.00 56.66 105 ASP A CA 1
ATOM 843 C C . ASP A 1 105 ? -14.979 14.095 9.922 1.00 56.66 105 ASP A C 1
ATOM 845 O O . ASP A 1 105 ? -14.915 13.719 8.753 1.00 56.66 105 ASP A O 1
ATOM 849 N N . VAL A 1 106 ? -15.977 14.847 10.375 1.00 48.19 106 VAL A N 1
ATOM 850 C CA . VAL A 1 106 ? -16.959 15.500 9.510 1.00 48.19 106 VAL A CA 1
ATOM 851 C C . VAL A 1 106 ? -16.625 16.976 9.621 1.00 48.19 106 VAL A C 1
ATOM 853 O O . VAL A 1 106 ? -17.124 17.652 10.521 1.00 48.19 106 VAL A O 1
ATOM 856 N N . SER A 1 107 ? -15.695 17.429 8.783 1.00 48.50 107 SER A N 1
ATOM 857 C CA . SER A 1 107 ? -15.430 18.856 8.578 1.00 48.50 107 SER A CA 1
ATOM 858 C C . SER A 1 107 ? -16.195 19.356 7.361 1.00 48.50 107 SER A C 1
ATOM 860 O O . SER A 1 107 ? -16.190 18.643 6.333 1.00 48.50 107 SER A O 1
#

Sequence (107 aa):
MSTRDRPARRDLVGYVELIDRFVGREIDAGLFEAEYLRMVKDDEVMHGDPAFGAIDELFFHVDEYFVLPDASADDRARAEEALRARARAAGEKLRVLRTQPRNLDVS

Radius of gyration: 15.46 Å; chains: 1; bounding box: 40×32×51 Å